Protein AF-A0A2M7PVU6-F1 (afdb_monomer_lite)

Radius of gyration: 18.37 Å; chains: 1; bounding box: 35×41×51 Å

Foldseek 3Di:
DQPLWDWDWAQQAIWIGNGNPPDIDGPPPPDGGGGWDDWDQPPVQLKIWTQTDPPGIDIDGHPQCSRPDDPVVLVVDQKDWTDKDDADDDDDDDDDPDPPPPDDDDDDPDHDIDIDMDGNDDDQDPVNVVVD

Sequence (132 aa):
VNENLLFAGTELGIYFTLDGGNHWMKLGSGLPDVAVRDITVQEREKDLVIATFGRGLYILDDYSALREIDQPKLDTHDALFFPVKDALMYVQEGSRYGTGAAYYKAENPEFGANFTYYIKELPESLKSKRLK

pLDDT: mean 87.12, std 7.44, range [62.53, 96.62]

Secondary structure (DSSP, 8-state):
--TT-EEEEETTEEEEESSTTSS-EE--SS--S--EEEEEEETTTTEEEEEETTTEEEEES-THHHHH--HHHHHH-SEEEPPPPPPP------PPTT-TT----PPPPPSS----EEESSPPPPHHHHHH-

Structure (mmCIF, N/CA/C/O backbone):
data_AF-A0A2M7PVU6-F1
#
_entry.id   AF-A0A2M7PVU6-F1
#
loop_
_atom_site.group_PDB
_atom_site.id
_atom_site.type_symbol
_atom_site.label_atom_id
_atom_site.label_alt_id
_atom_site.label_comp_id
_atom_site.label_asym_id
_atom_site.label_entity_id
_atom_site.label_seq_id
_atom_site.pdbx_PDB_ins_code
_atom_site.Cartn_x
_atom_site.Cartn_y
_atom_site.Cartn_z
_atom_site.occupancy
_atom_site.B_iso_or_equiv
_atom_site.auth_seq_id
_atom_site.auth_comp_id
_atom_site.auth_asym_id
_atom_site.auth_atom_id
_atom_site.pdbx_PDB_model_num
ATOM 1 N N . VAL A 1 1 ? -16.498 -0.458 0.300 1.00 64.50 1 VAL A N 1
ATOM 2 C CA . VAL A 1 1 ? -15.405 0.540 0.390 1.00 64.50 1 VAL A CA 1
ATOM 3 C C . VAL A 1 1 ? -15.324 0.956 1.849 1.00 64.50 1 VAL A C 1
ATOM 5 O O . VAL A 1 1 ? -16.358 1.345 2.367 1.00 64.50 1 VAL A O 1
ATOM 8 N N . ASN A 1 2 ? -14.183 0.775 2.527 1.00 82.25 2 ASN A N 1
ATOM 9 C CA . ASN A 1 2 ? -13.997 1.261 3.900 1.00 82.25 2 ASN A CA 1
ATOM 10 C C . ASN A 1 2 ? -13.643 2.754 3.837 1.00 82.25 2 ASN A C 1
ATOM 12 O O . ASN A 1 2 ? -12.573 3.095 3.339 1.00 82.25 2 ASN A O 1
ATOM 16 N N . GLU A 1 3 ? -14.555 3.617 4.277 1.00 88.25 3 GLU A N 1
ATOM 17 C CA . GLU A 1 3 ? -14.386 5.079 4.272 1.00 88.25 3 GLU A CA 1
ATOM 18 C C . GLU A 1 3 ? -13.434 5.587 5.363 1.00 88.25 3 GLU A C 1
ATOM 20 O O . GLU A 1 3 ? -12.914 6.695 5.262 1.00 88.25 3 GLU A O 1
ATOM 25 N N . ASN A 1 4 ? -13.155 4.757 6.371 1.00 92.00 4 ASN A N 1
ATOM 26 C CA . ASN A 1 4 ? -12.258 5.090 7.474 1.00 92.00 4 ASN A CA 1
ATOM 27 C C . ASN A 1 4 ? -10.787 4.795 7.157 1.00 92.00 4 ASN A C 1
ATOM 29 O O . ASN A 1 4 ? -9.909 5.234 7.903 1.00 92.00 4 ASN A O 1
ATOM 33 N N . LEU A 1 5 ? -10.512 4.065 6.066 1.00 92.94 5 LEU A N 1
ATOM 34 C CA . LEU A 1 5 ? -9.156 3.856 5.571 1.00 92.94 5 LEU A CA 1
ATOM 35 C C . LEU A 1 5 ? -8.687 5.111 4.833 1.00 92.94 5 LEU A C 1
ATOM 37 O O . LEU A 1 5 ? -9.101 5.355 3.698 1.00 92.94 5 LEU A O 1
ATOM 41 N N . LEU A 1 6 ? -7.788 5.871 5.455 1.00 94.75 6 LEU A N 1
ATOM 42 C CA . LEU A 1 6 ? -7.182 7.059 4.850 1.00 94.75 6 LEU A CA 1
ATOM 43 C C . LEU A 1 6 ? -5.665 6.905 4.777 1.00 94.75 6 LEU A C 1
ATOM 45 O O . LEU A 1 6 ? -5.050 6.258 5.625 1.00 94.75 6 LEU A O 1
ATOM 49 N N . PHE A 1 7 ? -5.064 7.553 3.783 1.00 95.00 7 PHE A N 1
ATOM 50 C CA . PHE A 1 7 ? -3.618 7.634 3.598 1.00 95.00 7 PHE A CA 1
ATOM 51 C C . PHE A 1 7 ? -3.171 9.092 3.677 1.00 95.00 7 PHE A C 1
ATOM 53 O O . PHE A 1 7 ? -3.838 9.977 3.141 1.00 95.00 7 PHE A O 1
ATOM 60 N N . ALA A 1 8 ? -2.032 9.341 4.316 1.00 96.12 8 ALA A N 1
ATOM 61 C CA . ALA A 1 8 ? -1.438 10.667 4.416 1.00 96.12 8 ALA A CA 1
ATOM 62 C C . ALA A 1 8 ? 0.053 10.619 4.094 1.00 96.12 8 ALA A C 1
ATOM 64 O O . ALA A 1 8 ? 0.825 9.874 4.701 1.00 96.12 8 ALA A O 1
ATOM 65 N N . GLY A 1 9 ? 0.453 11.452 3.139 1.00 95.31 9 GLY A N 1
ATOM 66 C CA . GLY A 1 9 ? 1.848 11.729 2.841 1.00 95.31 9 GLY A CA 1
ATOM 67 C C . GLY A 1 9 ? 2.347 12.873 3.713 1.00 95.31 9 GLY A C 1
ATOM 68 O O . GLY A 1 9 ? 1.672 13.891 3.848 1.00 95.31 9 GLY A O 1
ATOM 69 N N . THR A 1 10 ? 3.521 12.710 4.311 1.00 95.25 10 THR A N 1
ATOM 70 C CA . THR A 1 10 ? 4.155 13.727 5.161 1.00 95.25 10 THR A CA 1
ATOM 71 C C . THR A 1 10 ? 5.593 13.971 4.710 1.00 95.25 10 THR A C 1
ATOM 73 O O . THR A 1 10 ? 6.112 13.256 3.853 1.00 95.25 10 THR A O 1
ATOM 76 N N . GLU A 1 11 ? 6.279 14.937 5.326 1.00 94.81 11 GLU A N 1
ATOM 77 C CA . GLU A 1 11 ? 7.726 15.142 5.138 1.00 94.81 11 GLU A CA 1
ATOM 78 C C . GLU A 1 11 ? 8.578 13.969 5.687 1.00 94.81 11 GLU A C 1
ATOM 80 O O . GLU A 1 11 ? 9.761 13.872 5.370 1.00 94.81 11 GLU A O 1
ATOM 85 N N . LEU A 1 12 ? 7.984 13.059 6.476 1.00 92.12 12 LEU A N 1
ATOM 86 C CA . LEU A 1 12 ? 8.656 11.938 7.157 1.00 92.12 12 LEU A CA 1
ATOM 87 C C . LEU A 1 12 ? 8.206 10.549 6.660 1.00 92.12 12 LEU A C 1
ATOM 89 O O . LEU A 1 12 ? 8.466 9.534 7.314 1.00 92.12 12 LEU A O 1
ATOM 93 N N . GLY A 1 13 ? 7.523 10.496 5.516 1.00 92.94 13 GLY A N 1
ATOM 94 C CA . GLY A 1 13 ? 7.014 9.269 4.905 1.00 92.94 13 GLY A CA 1
ATOM 95 C C . GLY A 1 13 ? 5.489 9.212 4.838 1.00 92.94 13 GLY A C 1
ATOM 96 O O . GLY A 1 13 ? 4.797 10.218 5.021 1.00 92.94 13 GLY A O 1
ATOM 97 N N . ILE A 1 14 ? 4.969 8.019 4.548 1.00 94.75 14 ILE A N 1
ATOM 98 C CA . ILE A 1 14 ? 3.534 7.752 4.410 1.00 94.75 14 ILE A CA 1
ATOM 99 C C . ILE A 1 14 ? 2.955 7.086 5.660 1.00 94.75 14 ILE A C 1
ATOM 101 O O . ILE A 1 14 ? 3.565 6.211 6.280 1.00 94.75 14 ILE A O 1
ATOM 105 N N . TYR A 1 15 ? 1.744 7.503 5.999 1.00 95.00 15 TYR A N 1
ATOM 106 C CA . TYR A 1 15 ? 0.960 6.993 7.107 1.00 95.00 15 TYR A CA 1
ATOM 107 C C . TYR A 1 15 ? -0.414 6.562 6.609 1.00 95.00 15 TYR A C 1
ATOM 109 O O . TYR A 1 15 ? -0.916 7.075 5.606 1.00 95.00 15 TYR A O 1
ATOM 117 N N . PHE A 1 16 ? -1.032 5.635 7.326 1.00 94.38 16 PHE A N 1
ATOM 118 C CA . PHE A 1 16 ? -2.415 5.242 7.116 1.00 94.38 16 PHE A CA 1
ATOM 119 C C . PHE A 1 16 ? -3.160 5.184 8.447 1.00 94.38 16 PHE A C 1
ATOM 121 O O . PHE A 1 16 ? -2.563 5.031 9.513 1.00 94.38 16 PHE A O 1
ATOM 128 N N . THR A 1 17 ? -4.473 5.307 8.372 1.00 94.12 17 THR A N 1
ATOM 129 C CA . THR A 1 17 ? -5.402 5.159 9.494 1.00 94.12 17 THR A CA 1
ATOM 130 C C . THR A 1 17 ? -6.507 4.206 9.067 1.00 94.12 17 THR A C 1
ATOM 132 O O . THR A 1 17 ? -6.834 4.144 7.886 1.00 94.12 17 THR A O 1
ATOM 135 N N . LEU A 1 18 ? -7.047 3.444 10.016 1.00 92.31 18 LEU A N 1
ATOM 136 C CA . LEU A 1 18 ? -8.185 2.539 9.810 1.00 92.31 18 LEU A CA 1
ATOM 137 C C . LEU A 1 18 ? -9.462 3.052 10.486 1.00 92.31 18 LEU A C 1
ATOM 139 O O . LEU A 1 18 ? -10.521 2.445 10.350 1.00 92.31 18 LEU A O 1
ATOM 143 N N . ASP A 1 19 ? -9.354 4.147 11.237 1.00 92.56 19 ASP A N 1
ATOM 144 C CA . ASP A 1 19 ? -10.377 4.660 12.142 1.00 92.56 19 ASP A CA 1
ATOM 145 C C . ASP A 1 19 ? -10.705 6.133 11.865 1.00 92.56 19 ASP A C 1
ATOM 147 O O . ASP A 1 19 ? -11.067 6.879 12.775 1.00 92.56 19 ASP A O 1
ATOM 151 N N . GLY A 1 20 ? -10.570 6.559 10.604 1.00 93.75 20 GLY A N 1
ATOM 152 C CA . GLY A 1 20 ? -10.972 7.894 10.157 1.00 93.75 20 GLY A CA 1
ATOM 153 C C . GLY A 1 20 ? -10.052 9.018 10.638 1.00 93.75 20 GLY A C 1
ATOM 154 O O . GLY A 1 20 ? -10.459 10.177 10.650 1.00 93.75 20 GLY A O 1
ATOM 155 N N . GLY A 1 21 ? -8.815 8.695 11.027 1.00 95.25 21 GLY A N 1
ATOM 156 C CA . GLY A 1 21 ? -7.795 9.670 11.421 1.00 95.25 21 GLY A CA 1
ATOM 157 C C . GLY A 1 21 ? -7.579 9.818 12.924 1.00 95.25 21 GLY A C 1
ATOM 158 O O . GLY A 1 21 ? -6.824 10.709 13.317 1.00 95.25 21 GLY A O 1
ATOM 159 N N . ASN A 1 22 ? -8.184 8.959 13.753 1.00 95.19 22 ASN A N 1
ATOM 160 C CA . ASN A 1 22 ? -7.957 8.972 15.202 1.00 95.19 22 ASN A CA 1
ATOM 161 C C . ASN A 1 22 ? -6.574 8.406 15.557 1.00 95.19 22 ASN A C 1
ATOM 163 O O . ASN A 1 22 ? -5.871 8.977 16.392 1.00 95.19 22 ASN A O 1
ATOM 167 N N . HIS A 1 23 ? -6.150 7.336 14.879 1.00 93.94 23 HIS A N 1
ATOM 168 C CA . HIS A 1 23 ? -4.819 6.751 15.025 1.00 93.94 23 HIS A CA 1
ATOM 169 C C . HIS A 1 23 ? -4.135 6.586 13.668 1.00 93.94 23 HIS A C 1
ATOM 171 O O . HIS A 1 23 ? -4.702 6.045 12.718 1.00 93.94 23 HIS A O 1
ATOM 177 N N . TRP A 1 24 ? -2.876 7.025 13.600 1.00 94.81 24 TRP A N 1
ATOM 178 C CA . TRP A 1 24 ? -2.045 6.958 12.400 1.00 94.81 24 TRP A CA 1
ATOM 179 C C . TRP A 1 24 ? -0.884 5.993 12.601 1.00 94.81 24 TRP A C 1
ATOM 181 O O . TRP A 1 24 ? -0.119 6.100 13.559 1.00 94.81 24 TRP A O 1
ATOM 191 N N . MET A 1 25 ? -0.727 5.073 11.657 1.00 92.94 25 MET A N 1
ATOM 192 C CA . MET A 1 25 ? 0.359 4.102 11.607 1.00 92.94 25 MET A CA 1
ATOM 193 C C . MET A 1 25 ? 1.241 4.393 10.401 1.00 92.94 25 MET A C 1
ATOM 195 O O . MET A 1 25 ? 0.752 4.659 9.305 1.00 92.94 25 MET A O 1
ATOM 199 N N . LYS A 1 26 ? 2.560 4.348 10.593 1.00 92.88 26 LYS A N 1
ATOM 200 C CA . LYS A 1 26 ? 3.515 4.529 9.497 1.00 92.88 26 LYS A CA 1
ATOM 201 C C . LYS A 1 26 ? 3.521 3.287 8.606 1.00 92.88 26 LYS A C 1
ATOM 203 O O . LYS A 1 26 ? 3.637 2.169 9.108 1.00 92.88 26 LYS A O 1
ATOM 208 N N . LEU A 1 27 ? 3.452 3.473 7.290 1.00 90.31 27 LEU A N 1
ATOM 209 C CA . LEU A 1 27 ? 3.598 2.384 6.324 1.00 90.31 27 LEU A CA 1
ATOM 210 C C . LEU A 1 27 ? 5.103 2.093 6.148 1.00 90.31 27 LEU A C 1
ATOM 212 O O . LEU A 1 27 ? 5.787 2.728 5.352 1.00 90.31 27 LEU A O 1
ATOM 216 N N . GLY A 1 28 ? 5.641 1.208 6.991 1.00 71.50 28 GLY A N 1
ATOM 217 C CA . GLY A 1 28 ? 7.084 1.107 7.264 1.00 71.50 28 GLY A CA 1
ATOM 218 C C . GLY A 1 28 ? 7.899 0.105 6.439 1.00 71.50 28 GLY A C 1
ATOM 219 O O . GLY A 1 28 ? 9.048 -0.147 6.791 1.00 71.50 28 GLY A O 1
ATOM 220 N N . SER A 1 29 ? 7.350 -0.497 5.380 1.00 73.31 29 SER A N 1
ATOM 221 C CA . SER A 1 29 ? 8.079 -1.501 4.590 1.00 73.31 29 SER A CA 1
ATOM 222 C C . SER A 1 29 ? 8.633 -0.899 3.298 1.00 73.31 29 SER A C 1
ATOM 224 O O . SER A 1 29 ? 7.875 -0.531 2.407 1.00 73.31 29 SER A O 1
ATOM 226 N N . GLY A 1 30 ? 9.959 -0.779 3.201 1.00 78.50 30 GLY A N 1
ATOM 227 C CA . GLY A 1 30 ? 10.663 -0.419 1.962 1.00 78.50 30 GLY A CA 1
ATOM 228 C C . GLY A 1 30 ? 10.691 1.069 1.587 1.00 78.50 30 GLY A C 1
ATOM 229 O O . GLY A 1 30 ? 11.472 1.440 0.714 1.00 78.50 30 GLY A O 1
ATOM 230 N N . LEU A 1 31 ? 9.911 1.932 2.249 1.00 86.56 31 LEU A N 1
ATOM 231 C CA . LEU A 1 31 ? 9.868 3.371 1.968 1.00 86.56 31 LEU A CA 1
ATOM 232 C C . LEU A 1 31 ? 10.735 4.164 2.971 1.00 86.56 31 LEU A C 1
ATOM 234 O O . LEU A 1 31 ? 10.523 4.031 4.178 1.00 86.56 31 LEU A O 1
ATOM 238 N N . PRO A 1 32 ? 11.713 4.974 2.518 1.00 86.69 32 PRO A N 1
ATOM 239 C CA . PRO A 1 32 ? 12.577 5.745 3.412 1.00 86.69 32 PRO A CA 1
ATOM 240 C C . PRO A 1 32 ? 11.848 6.936 4.052 1.00 86.69 32 PRO A C 1
ATOM 242 O O . PRO A 1 32 ? 10.809 7.380 3.571 1.00 86.69 32 PRO A O 1
ATOM 245 N N . ASP A 1 33 ? 12.449 7.520 5.088 1.00 90.75 33 ASP A N 1
ATOM 246 C CA . ASP A 1 33 ? 11.960 8.743 5.739 1.00 90.75 33 ASP A CA 1
ATOM 247 C C . ASP A 1 33 ? 12.187 9.952 4.822 1.00 90.75 33 ASP A C 1
ATOM 249 O O . ASP A 1 33 ? 13.192 10.659 4.912 1.00 90.75 33 ASP A O 1
ATOM 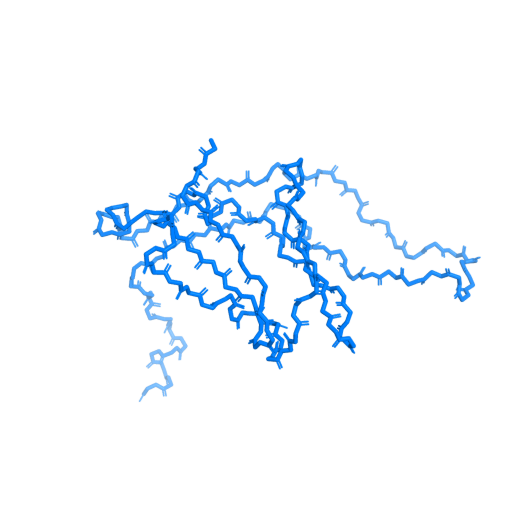253 N N . VAL A 1 34 ? 11.272 10.138 3.873 1.00 93.38 34 VAL A N 1
ATOM 254 C CA . VAL A 1 34 ? 11.331 11.177 2.846 1.00 93.38 34 VAL A CA 1
ATOM 255 C C . VAL A 1 34 ? 9.958 11.794 2.628 1.00 93.38 34 VAL A C 1
ATOM 257 O O . VAL A 1 34 ? 8.926 11.150 2.825 1.00 93.38 34 VAL A O 1
ATOM 260 N N . ALA A 1 35 ? 9.954 13.038 2.159 1.00 95.69 35 ALA A N 1
ATOM 261 C CA . ALA A 1 35 ? 8.736 13.741 1.821 1.00 95.69 35 ALA A CA 1
ATOM 262 C C . ALA A 1 35 ? 7.935 13.016 0.737 1.00 95.69 35 ALA A C 1
ATOM 264 O O . ALA A 1 35 ? 8.424 12.793 -0.375 1.00 95.69 35 ALA A O 1
ATOM 265 N N . VAL A 1 36 ? 6.686 12.695 1.057 1.00 96.62 36 VAL A N 1
ATOM 266 C CA . VAL A 1 36 ? 5.700 12.178 0.108 1.00 96.62 36 VAL A CA 1
ATOM 267 C C . VAL A 1 36 ? 4.978 13.368 -0.512 1.00 96.62 36 VAL A C 1
ATOM 269 O O . VAL A 1 36 ? 4.420 14.205 0.194 1.00 96.62 36 VAL A O 1
ATOM 272 N N . ARG A 1 37 ? 5.042 13.470 -1.840 1.00 96.19 37 ARG A N 1
ATOM 273 C CA . ARG A 1 37 ? 4.496 14.599 -2.606 1.00 96.19 37 ARG A CA 1
ATOM 274 C C . ARG A 1 37 ? 3.155 14.287 -3.247 1.00 96.19 37 ARG A C 1
ATOM 276 O O . ARG A 1 37 ? 2.383 15.215 -3.452 1.00 96.19 37 ARG A O 1
ATOM 283 N N . ASP A 1 38 ? 2.893 13.020 -3.546 1.00 96.44 38 ASP A N 1
ATOM 284 C CA . ASP A 1 38 ? 1.623 12.592 -4.120 1.00 96.44 38 ASP A CA 1
ATOM 285 C C . ASP A 1 38 ? 1.303 11.146 -3.730 1.00 96.44 38 ASP A C 1
ATOM 287 O O . ASP A 1 38 ? 2.208 10.332 -3.505 1.00 96.44 38 ASP A O 1
ATOM 291 N N . ILE A 1 39 ? 0.010 10.846 -3.641 1.00 95.75 39 ILE A N 1
ATOM 292 C CA . ILE A 1 39 ? -0.530 9.518 -3.361 1.00 95.75 39 ILE A CA 1
ATOM 293 C C . ILE A 1 39 ? -1.722 9.304 -4.284 1.00 95.75 39 ILE A C 1
ATOM 295 O O . ILE A 1 39 ? -2.669 10.087 -4.286 1.00 95.75 39 ILE A O 1
ATOM 299 N N . THR A 1 40 ? -1.709 8.205 -5.031 1.00 96.00 40 THR A N 1
ATOM 300 C CA . THR A 1 40 ? -2.833 7.802 -5.878 1.00 96.00 40 THR A CA 1
ATOM 301 C C . THR A 1 40 ? -3.245 6.374 -5.556 1.00 96.00 40 THR A C 1
ATOM 303 O O . THR A 1 40 ? -2.426 5.456 -5.570 1.00 96.00 40 THR A O 1
ATOM 306 N N . VAL A 1 41 ? -4.540 6.185 -5.308 1.00 93.25 41 VAL A N 1
ATOM 307 C CA . VAL A 1 41 ? -5.154 4.863 -5.164 1.00 93.25 41 VAL A CA 1
ATOM 308 C C . VAL A 1 41 ? -5.584 4.369 -6.543 1.00 93.25 41 VAL A C 1
ATOM 310 O O . VAL A 1 41 ? -6.426 4.982 -7.197 1.00 93.25 41 VAL A O 1
ATOM 313 N N . GLN A 1 42 ? -5.019 3.250 -6.988 1.00 92.75 42 GLN A N 1
ATOM 314 C CA . GLN A 1 42 ? -5.396 2.578 -8.230 1.00 92.75 42 GLN A CA 1
ATOM 315 C C . GLN A 1 42 ? -6.436 1.499 -7.924 1.00 92.75 42 GLN A C 1
ATOM 317 O O . GLN A 1 42 ? -6.105 0.329 -7.753 1.00 92.75 42 GLN A O 1
ATOM 322 N N . GLU A 1 43 ? -7.712 1.881 -7.847 1.00 88.31 43 GLU A N 1
ATOM 323 C CA . GLU A 1 43 ? -8.786 0.989 -7.379 1.00 88.31 43 GLU A CA 1
ATOM 324 C C . GLU A 1 43 ? -8.931 -0.300 -8.200 1.00 88.31 43 GLU A C 1
ATOM 326 O O . GLU A 1 43 ? -9.203 -1.357 -7.631 1.00 88.31 43 GLU A O 1
ATOM 331 N N . ARG A 1 44 ? -8.728 -0.224 -9.525 1.00 88.31 44 ARG A N 1
ATOM 332 C CA . ARG A 1 44 ? -8.819 -1.387 -10.423 1.00 88.31 44 ARG A CA 1
ATOM 333 C C . ARG A 1 44 ? -7.752 -2.427 -10.103 1.00 88.31 44 ARG A C 1
ATOM 335 O O . ARG A 1 44 ? -8.045 -3.617 -10.076 1.00 88.31 44 ARG A O 1
ATOM 342 N N . GLU A 1 45 ? -6.526 -1.966 -9.878 1.00 87.69 45 GLU A N 1
ATOM 343 C CA . GLU A 1 45 ? -5.396 -2.843 -9.579 1.00 87.69 45 GLU A CA 1
ATOM 344 C C . GLU A 1 45 ? -5.289 -3.177 -8.095 1.00 87.69 45 GLU A C 1
ATOM 346 O O . GLU A 1 45 ? -4.635 -4.155 -7.750 1.00 87.69 45 GLU A O 1
ATOM 351 N N . LYS A 1 46 ? -6.000 -2.428 -7.246 1.00 90.06 46 LYS A N 1
ATOM 352 C CA . LYS A 1 46 ? -5.879 -2.458 -5.789 1.00 90.06 46 LYS A CA 1
ATOM 353 C C . LYS A 1 46 ? -4.480 -2.051 -5.330 1.00 90.06 46 LYS A C 1
ATOM 355 O O . LYS A 1 46 ? -4.034 -2.516 -4.293 1.00 90.06 46 LYS A O 1
ATOM 360 N N . ASP A 1 47 ? -3.830 -1.139 -6.044 1.00 91.75 47 ASP A N 1
ATOM 361 C CA . ASP A 1 47 ? -2.474 -0.696 -5.712 1.00 91.75 47 ASP A CA 1
ATOM 362 C C . ASP A 1 47 ? -2.482 0.723 -5.143 1.00 91.75 47 ASP A C 1
ATOM 364 O O . ASP A 1 47 ? -3.347 1.547 -5.466 1.00 91.75 47 ASP A O 1
ATOM 368 N N . LEU A 1 48 ? -1.496 1.022 -4.301 1.00 93.38 48 LEU A N 1
ATOM 369 C CA . LEU A 1 48 ? -1.249 2.370 -3.794 1.00 93.38 48 LEU A CA 1
ATOM 370 C C . LEU A 1 48 ? 0.069 2.886 -4.369 1.00 93.38 48 LEU A C 1
ATOM 372 O O . LEU A 1 48 ? 1.140 2.364 -4.062 1.00 93.38 48 LEU A O 1
ATOM 376 N N . VAL A 1 49 ? -0.018 3.931 -5.188 1.00 94.44 49 VAL A N 1
ATOM 377 C CA . VAL A 1 49 ? 1.139 4.568 -5.821 1.00 94.44 49 VAL A CA 1
ATOM 378 C C . VAL A 1 49 ? 1.548 5.786 -5.004 1.00 94.44 49 VAL A C 1
ATOM 380 O O . VAL A 1 49 ? 0.728 6.662 -4.728 1.00 94.44 49 VAL A O 1
ATOM 383 N N . ILE A 1 50 ? 2.823 5.845 -4.630 1.00 95.25 50 ILE A N 1
ATOM 384 C CA . ILE A 1 50 ? 3.387 6.862 -3.744 1.00 95.25 50 ILE A CA 1
ATOM 385 C C . ILE A 1 50 ? 4.531 7.561 -4.474 1.00 95.25 50 ILE A C 1
ATOM 387 O O . ILE A 1 50 ? 5.531 6.932 -4.829 1.00 95.25 50 ILE A O 1
ATOM 391 N N . ALA A 1 51 ? 4.410 8.873 -4.671 1.00 95.25 51 ALA A N 1
ATOM 392 C CA . ALA A 1 51 ? 5.477 9.689 -5.233 1.00 95.25 51 ALA A CA 1
ATOM 393 C C . ALA A 1 51 ? 6.248 10.403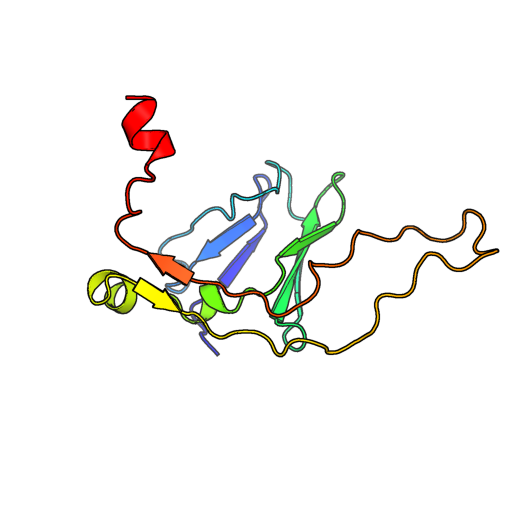 -4.125 1.00 95.25 51 ALA A C 1
ATOM 395 O O . ALA A 1 51 ? 5.684 11.149 -3.320 1.00 95.25 51 ALA A O 1
ATOM 396 N N . THR A 1 52 ? 7.563 10.198 -4.099 1.00 95.06 52 THR A N 1
ATOM 397 C CA . THR A 1 52 ? 8.448 10.783 -3.087 1.00 95.06 52 THR A CA 1
ATOM 398 C C . THR A 1 52 ? 9.342 11.871 -3.668 1.00 95.06 52 THR A C 1
ATOM 400 O O . THR A 1 52 ? 9.639 11.908 -4.865 1.00 95.06 52 THR A O 1
ATOM 403 N N . PHE A 1 53 ? 9.827 12.760 -2.807 1.00 94.00 53 PHE A N 1
ATOM 404 C CA . PHE A 1 53 ? 10.801 13.772 -3.184 1.00 94.00 53 PHE A CA 1
ATOM 405 C C . PHE A 1 53 ? 12.202 13.159 -3.340 1.00 94.00 53 PHE A C 1
ATOM 407 O O . PHE A 1 53 ? 12.870 12.825 -2.365 1.00 94.00 53 PHE A O 1
ATOM 414 N N . GLY A 1 54 ? 12.664 13.009 -4.584 1.00 91.62 54 GLY A N 1
ATOM 415 C CA . GLY A 1 54 ? 14.045 12.613 -4.895 1.00 91.62 54 GLY A CA 1
ATOM 416 C C . GLY A 1 54 ? 14.374 11.125 -4.719 1.00 91.62 54 GLY A C 1
ATOM 417 O O . GLY A 1 54 ? 15.524 10.741 -4.922 1.00 91.62 54 GLY A O 1
ATOM 418 N N . ARG A 1 55 ? 13.395 10.277 -4.366 1.00 90.38 55 ARG A N 1
ATOM 419 C CA . ARG A 1 55 ? 13.575 8.817 -4.212 1.00 90.38 55 ARG A CA 1
ATOM 420 C C . ARG A 1 55 ? 12.699 7.973 -5.142 1.00 90.38 55 ARG A C 1
ATOM 422 O O . ARG A 1 55 ? 12.739 6.753 -5.044 1.00 90.38 55 ARG A O 1
ATOM 429 N N . GLY A 1 56 ? 11.980 8.609 -6.068 1.00 90.50 56 GLY A N 1
ATOM 430 C CA . GLY A 1 56 ? 11.196 7.937 -7.104 1.00 90.50 56 GLY A CA 1
ATOM 431 C C . GLY A 1 56 ? 9.775 7.574 -6.671 1.00 90.50 56 GLY A C 1
ATOM 432 O O . GLY A 1 56 ? 9.208 8.184 -5.758 1.00 90.50 56 GLY A O 1
ATOM 433 N N . LEU A 1 57 ? 9.207 6.597 -7.379 1.00 91.19 57 LEU A N 1
ATOM 434 C CA . LEU A 1 57 ? 7.876 6.051 -7.134 1.00 91.19 57 LEU A CA 1
ATOM 435 C C . LEU A 1 57 ? 7.982 4.739 -6.358 1.00 91.19 57 LEU A C 1
ATOM 437 O O . LEU A 1 57 ? 8.850 3.918 -6.646 1.00 91.19 57 LEU A O 1
ATOM 441 N N . TYR A 1 58 ? 7.061 4.547 -5.424 1.00 91.00 58 TYR A N 1
ATOM 442 C CA . TYR A 1 58 ? 6.874 3.304 -4.686 1.00 91.00 58 TYR A CA 1
ATOM 443 C C . TYR A 1 58 ? 5.453 2.818 -4.934 1.00 91.00 58 TYR A C 1
ATOM 445 O O . TYR A 1 58 ? 4.523 3.625 -4.988 1.00 91.00 58 TYR A O 1
ATOM 453 N N . ILE A 1 59 ? 5.292 1.511 -5.095 1.00 90.75 59 ILE A N 1
ATOM 454 C CA . ILE A 1 59 ? 3.993 0.877 -5.297 1.00 90.75 59 ILE A CA 1
ATOM 455 C C . ILE A 1 59 ? 3.828 -0.145 -4.180 1.00 90.75 59 ILE A C 1
ATOM 457 O O . ILE A 1 59 ? 4.677 -1.017 -4.006 1.00 90.75 59 ILE A O 1
ATOM 461 N N . LEU A 1 60 ? 2.769 0.010 -3.388 1.00 90.12 60 LEU A N 1
ATOM 462 C CA . LEU A 1 60 ? 2.276 -1.069 -2.544 1.00 90.12 60 LEU A CA 1
ATOM 463 C C . LEU A 1 60 ? 1.284 -1.863 -3.386 1.00 90.12 60 LEU A C 1
ATOM 465 O O . LEU A 1 60 ? 0.166 -1.395 -3.624 1.00 90.12 60 LEU A O 1
ATOM 469 N N . ASP A 1 61 ? 1.729 -3.034 -3.829 1.00 88.06 61 ASP A N 1
ATOM 470 C CA . ASP A 1 61 ? 0.887 -3.985 -4.542 1.00 88.06 61 ASP A CA 1
ATOM 471 C C . ASP A 1 61 ? -0.177 -4.541 -3.589 1.00 88.06 61 ASP A C 1
ATOM 473 O O . ASP A 1 61 ? 0.136 -4.986 -2.483 1.00 88.06 61 ASP A O 1
ATOM 477 N N . ASP A 1 62 ? -1.432 -4.515 -4.026 1.00 89.75 62 ASP A N 1
ATOM 478 C CA . ASP A 1 62 ? -2.592 -5.038 -3.295 1.00 89.75 62 ASP A CA 1
ATOM 479 C C . ASP A 1 62 ? -2.770 -4.524 -1.845 1.00 89.75 62 ASP A C 1
ATOM 481 O O . ASP A 1 62 ? -2.525 -5.214 -0.850 1.00 89.75 62 ASP A O 1
ATOM 485 N N . TYR A 1 63 ? -3.340 -3.324 -1.695 1.00 90.44 63 TYR A N 1
ATOM 486 C CA . TYR A 1 63 ? -3.726 -2.775 -0.388 1.00 90.44 63 TYR A CA 1
ATOM 487 C C . TYR A 1 63 ? -5.011 -3.403 0.198 1.00 90.44 63 TYR A C 1
ATOM 489 O O . TYR A 1 63 ? -5.510 -2.924 1.221 1.00 90.44 63 TYR A O 1
ATOM 497 N N . SER A 1 64 ? -5.574 -4.467 -0.400 1.00 90.31 64 SER A N 1
ATOM 498 C CA . SER A 1 64 ? -6.852 -5.063 0.044 1.00 90.31 64 SER A CA 1
ATOM 499 C C . SER A 1 64 ? -6.839 -5.505 1.503 1.00 90.31 64 SER A C 1
ATOM 501 O O . SER A 1 64 ? -7.849 -5.347 2.188 1.00 90.31 64 SER A O 1
ATOM 503 N N . ALA A 1 65 ? -5.703 -5.994 2.005 1.00 89.56 65 ALA A N 1
ATOM 504 C CA . ALA A 1 65 ? -5.575 -6.374 3.409 1.00 89.56 65 ALA A CA 1
ATOM 505 C C . ALA A 1 65 ? -5.852 -5.189 4.350 1.00 89.56 65 ALA A C 1
ATOM 507 O O . ALA A 1 65 ? -6.586 -5.340 5.322 1.00 89.56 65 ALA A O 1
ATOM 508 N N . LEU A 1 66 ? -5.371 -3.986 4.010 1.00 89.81 66 LEU A N 1
ATOM 509 C CA . LEU A 1 66 ? -5.631 -2.769 4.788 1.00 89.81 66 LEU A CA 1
ATOM 510 C C . LEU A 1 66 ? -7.101 -2.331 4.737 1.00 89.81 66 LEU A C 1
ATOM 512 O O . LEU A 1 66 ? -7.553 -1.606 5.615 1.00 89.81 66 LEU A O 1
ATOM 516 N N . ARG A 1 67 ? -7.866 -2.757 3.726 1.00 88.44 67 ARG A N 1
ATOM 517 C CA . ARG A 1 67 ? -9.302 -2.443 3.637 1.00 88.44 67 ARG A CA 1
ATOM 518 C C . ARG A 1 67 ? -10.148 -3.313 4.556 1.00 88.44 67 ARG A C 1
ATOM 520 O O . ARG A 1 67 ? -11.187 -2.852 5.020 1.00 88.44 67 ARG A O 1
ATOM 527 N N . GLU A 1 68 ? -9.724 -4.558 4.752 1.00 86.44 68 GLU A N 1
ATOM 528 C CA . GLU A 1 68 ? -10.491 -5.603 5.440 1.00 86.44 68 GLU A CA 1
ATOM 529 C C . GLU A 1 68 ? -10.056 -5.844 6.884 1.00 86.44 68 GLU A C 1
ATOM 531 O O . GLU A 1 68 ? -10.793 -6.487 7.643 1.00 86.44 68 GLU A O 1
ATOM 536 N N . ILE A 1 69 ? -8.862 -5.371 7.244 1.00 86.81 69 ILE A N 1
ATOM 537 C CA . ILE A 1 69 ? -8.322 -5.498 8.590 1.00 86.81 69 ILE A CA 1
ATOM 538 C C . ILE A 1 69 ? -9.177 -4.707 9.582 1.00 86.81 69 ILE A C 1
ATOM 540 O O . ILE A 1 69 ? -9.534 -3.553 9.355 1.00 86.81 69 ILE A O 1
ATOM 544 N N . ASP A 1 70 ? -9.512 -5.364 10.686 1.00 84.38 70 ASP A N 1
ATOM 545 C CA . ASP A 1 70 ? -10.319 -4.805 11.761 1.00 84.38 70 ASP A CA 1
ATOM 546 C C . ASP A 1 70 ? -9.914 -5.477 13.079 1.00 84.38 70 ASP A C 1
ATOM 548 O O . ASP A 1 70 ? -9.673 -6.688 13.103 1.00 84.38 70 ASP A O 1
ATOM 552 N N . GLN A 1 71 ? -9.823 -4.709 14.167 1.00 81.81 71 GLN A N 1
ATOM 553 C CA . GLN A 1 71 ? -9.304 -5.202 15.453 1.00 81.81 71 GLN A CA 1
ATOM 554 C C . GLN A 1 71 ? -10.104 -6.399 15.998 1.00 81.81 71 GLN A C 1
ATOM 556 O O . GLN A 1 71 ? -9.496 -7.431 16.288 1.00 81.81 71 GLN A O 1
ATOM 561 N N . PRO A 1 72 ? -11.453 -6.375 16.020 1.00 84.88 72 PRO A N 1
ATOM 562 C CA . PRO A 1 72 ? -12.244 -7.531 16.428 1.00 84.88 72 PRO A CA 1
ATOM 563 C C . PRO A 1 72 ? -11.968 -8.793 15.601 1.00 84.88 72 PRO A C 1
ATOM 565 O O . PRO A 1 72 ? -12.012 -9.898 16.143 1.00 84.88 72 PRO A O 1
ATOM 568 N N . LYS A 1 73 ? -11.664 -8.671 14.297 1.00 84.31 73 LYS A N 1
ATOM 569 C CA . LYS A 1 73 ? -11.318 -9.834 13.459 1.00 84.31 73 LYS A CA 1
ATOM 570 C C . LYS A 1 73 ? -9.979 -10.435 13.892 1.00 84.31 73 LYS A C 1
ATOM 572 O O . LYS A 1 73 ? -9.892 -11.654 14.027 1.00 84.31 73 LYS A O 1
ATOM 577 N N . LEU A 1 74 ? -8.974 -9.592 14.136 1.00 85.12 74 LEU A N 1
ATOM 578 C CA . LEU A 1 74 ? -7.639 -10.015 14.581 1.00 85.12 74 LEU A CA 1
ATOM 579 C C . LEU A 1 74 ? -7.666 -10.661 15.973 1.00 85.12 74 LEU A C 1
ATOM 581 O O . LEU A 1 74 ? -6.929 -11.609 16.232 1.00 85.12 74 LEU A O 1
ATOM 585 N N . ASP A 1 75 ? -8.533 -10.175 16.862 1.00 86.44 75 ASP A N 1
ATOM 586 C CA . ASP A 1 75 ? -8.640 -10.708 18.220 1.00 86.44 75 ASP A CA 1
ATOM 587 C C . ASP A 1 75 ? -9.339 -12.069 18.271 1.00 86.44 75 ASP A C 1
ATOM 589 O O . ASP A 1 75 ? -8.961 -12.920 19.082 1.00 86.44 75 ASP A O 1
ATOM 593 N N . THR A 1 76 ? -10.342 -12.269 17.410 1.00 88.69 76 THR A N 1
ATOM 594 C CA . THR A 1 76 ? -11.195 -13.469 17.391 1.00 88.69 76 THR A CA 1
ATOM 595 C C . THR A 1 76 ? -10.585 -14.658 16.660 1.00 88.69 76 THR A C 1
ATOM 597 O O . THR A 1 76 ? -10.943 -15.793 16.971 1.00 88.69 76 THR A O 1
ATOM 600 N N . HIS A 1 77 ? -9.693 -14.423 15.698 1.00 86.75 77 HIS A N 1
ATOM 601 C CA . HIS A 1 77 ? -9.132 -15.474 14.855 1.00 86.75 77 HIS A CA 1
ATOM 602 C C . HIS A 1 77 ? -7.620 -15.587 15.044 1.00 86.75 77 HIS A C 1
ATOM 604 O O . HIS A 1 77 ? -6.887 -14.615 14.879 1.00 86.75 77 HIS A O 1
ATOM 610 N N . ASP A 1 78 ? -7.139 -16.806 15.294 1.00 88.62 78 ASP A N 1
ATOM 611 C CA . ASP A 1 78 ? -5.699 -17.081 15.383 1.00 88.62 78 ASP A CA 1
ATOM 612 C C . ASP A 1 78 ? -4.993 -16.953 14.024 1.00 88.62 78 ASP A C 1
ATOM 614 O O . ASP A 1 78 ? -3.795 -16.668 13.962 1.00 88.62 78 ASP A O 1
ATOM 618 N N . ALA A 1 79 ? -5.739 -17.144 12.930 1.00 90.25 79 ALA A N 1
ATOM 619 C CA . ALA A 1 79 ? -5.273 -16.931 11.570 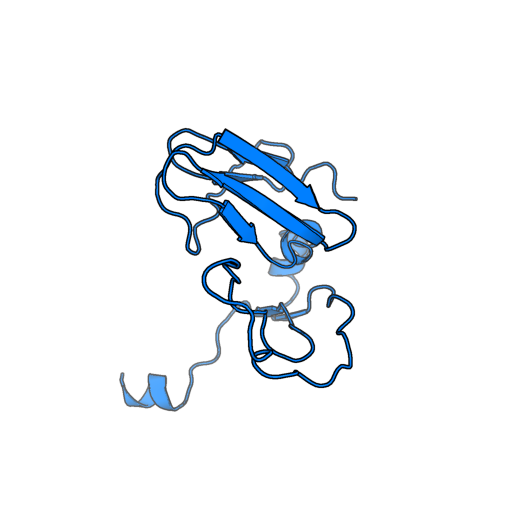1.00 90.25 79 ALA A CA 1
ATOM 620 C C . ALA A 1 79 ? -6.396 -16.417 10.658 1.00 90.25 79 ALA A C 1
ATOM 622 O O . ALA A 1 79 ? -7.545 -16.851 10.764 1.00 90.25 79 ALA A O 1
ATOM 623 N N . LEU A 1 80 ? -6.049 -15.524 9.730 1.00 90.62 80 LEU A N 1
ATOM 624 C CA . LEU A 1 80 ? -6.969 -14.940 8.754 1.00 90.62 80 LEU A CA 1
ATOM 625 C C . LEU A 1 80 ? -6.330 -14.891 7.373 1.00 90.62 80 LEU A C 1
ATOM 627 O O . LEU A 1 80 ? -5.189 -14.456 7.228 1.00 90.62 80 LEU A O 1
ATOM 631 N N . PHE A 1 81 ? -7.098 -15.266 6.355 1.00 90.56 81 PHE A N 1
ATOM 632 C CA . PHE A 1 81 ? -6.773 -14.951 4.969 1.00 90.56 81 PHE A CA 1
ATOM 633 C C . PHE A 1 81 ? -7.485 -13.671 4.555 1.00 90.56 81 PHE A C 1
ATOM 635 O O . PHE A 1 81 ? -8.682 -13.507 4.801 1.00 90.56 81 PHE A O 1
ATOM 642 N N . PHE A 1 82 ? -6.747 -12.779 3.907 1.00 90.88 82 PHE A N 1
ATOM 643 C CA . PHE A 1 82 ? -7.321 -11.603 3.268 1.00 90.88 82 PHE A CA 1
ATOM 644 C C . PHE A 1 82 ? -7.769 -11.942 1.839 1.00 90.88 82 PHE A C 1
ATOM 646 O O . PHE A 1 82 ? -7.347 -12.965 1.288 1.00 90.88 82 PHE A O 1
ATOM 653 N N . PRO A 1 83 ? -8.635 -11.115 1.223 1.00 88.44 83 PRO A N 1
ATOM 654 C CA . PRO A 1 83 ? -9.024 -11.309 -0.166 1.00 88.44 83 PRO A CA 1
ATOM 655 C C . PRO A 1 83 ? -7.801 -11.389 -1.076 1.00 88.44 83 PRO A C 1
ATOM 657 O O . PRO A 1 83 ? -6.906 -10.553 -0.994 1.00 88.44 83 PRO A O 1
ATOM 660 N N . VAL A 1 84 ? -7.799 -12.382 -1.958 1.00 87.62 84 VAL A N 1
ATOM 661 C CA . VAL A 1 84 ? -6.732 -12.608 -2.933 1.00 87.62 84 VAL A CA 1
ATOM 662 C C . VAL A 1 84 ? -7.104 -11.881 -4.224 1.00 87.62 84 VAL A C 1
ATOM 664 O O . VAL A 1 84 ? -8.234 -12.009 -4.702 1.00 87.62 84 VAL A O 1
ATOM 667 N N . LYS A 1 85 ? -6.190 -11.078 -4.781 1.00 85.94 85 LYS A N 1
ATOM 668 C CA . LYS A 1 85 ? -6.353 -10.492 -6.122 1.00 85.94 85 LYS A CA 1
ATOM 669 C C . LYS A 1 85 ? -6.385 -11.608 -7.175 1.00 85.94 85 LYS A C 1
ATOM 671 O O . LYS A 1 85 ? -5.637 -12.577 -7.071 1.00 85.94 85 LYS A O 1
ATOM 676 N N . ASP A 1 86 ? -7.231 -11.455 -8.194 1.00 88.12 86 ASP A N 1
ATOM 677 C CA . ASP A 1 86 ? -7.296 -12.406 -9.304 1.00 88.12 86 ASP A CA 1
ATOM 678 C C . ASP A 1 86 ? -5.916 -12.547 -9.956 1.00 88.12 86 ASP A C 1
ATOM 680 O O . ASP A 1 86 ? -5.320 -11.571 -10.421 1.00 88.12 86 ASP A O 1
ATOM 684 N N . ALA A 1 87 ? -5.402 -13.774 -9.968 1.00 88.44 87 ALA A N 1
ATOM 685 C CA . ALA A 1 87 ? -4.097 -14.072 -10.529 1.00 88.44 87 ALA A CA 1
ATOM 686 C C . ALA A 1 87 ? -4.192 -14.250 -12.044 1.00 88.44 87 ALA A C 1
ATOM 688 O O . ALA A 1 87 ? -5.064 -14.953 -12.561 1.00 88.44 87 ALA A O 1
ATOM 689 N N . LEU A 1 88 ? -3.250 -13.646 -12.764 1.00 86.81 88 LEU A N 1
ATOM 690 C CA . LEU A 1 88 ? -3.147 -13.828 -14.204 1.00 86.81 88 LEU A CA 1
ATOM 691 C C . LEU A 1 88 ? -2.469 -15.163 -14.512 1.00 86.81 88 LEU A C 1
ATOM 693 O O . LEU A 1 88 ? -1.356 -15.431 -14.063 1.00 86.81 88 LEU A O 1
ATOM 697 N N . MET A 1 89 ? -3.110 -15.973 -15.351 1.00 89.19 89 MET A N 1
ATOM 698 C CA . MET A 1 89 ? -2.474 -17.131 -15.968 1.00 89.19 89 MET A CA 1
ATOM 699 C C . MET A 1 89 ? -1.825 -16.691 -17.282 1.00 89.19 89 MET A C 1
ATOM 701 O O . MET A 1 89 ? -2.511 -16.434 -18.269 1.00 89.19 89 MET A O 1
ATOM 705 N N . TYR A 1 90 ? -0.499 -16.586 -17.297 1.00 87.12 90 TYR A N 1
ATOM 706 C CA . TYR A 1 90 ? 0.263 -16.208 -18.484 1.00 87.12 90 TYR A CA 1
ATOM 707 C C . TYR A 1 90 ? 1.608 -16.934 -18.525 1.00 87.12 90 TYR A C 1
ATOM 709 O O . TYR A 1 90 ? 2.081 -17.457 -17.521 1.00 87.12 90 TYR A O 1
ATOM 717 N N . VAL A 1 91 ? 2.229 -16.980 -19.702 1.00 85.44 91 VAL A N 1
ATOM 718 C CA . VAL A 1 91 ? 3.608 -17.454 -19.845 1.00 85.44 91 VAL A CA 1
ATOM 719 C C . VAL A 1 91 ? 4.518 -16.240 -19.733 1.00 85.44 91 VAL A C 1
ATOM 721 O O . VAL A 1 91 ? 4.373 -15.294 -20.509 1.00 85.44 91 VAL A O 1
ATOM 724 N N . GLN A 1 92 ? 5.436 -16.247 -18.765 1.00 82.56 92 GLN A N 1
ATOM 725 C CA . GLN A 1 92 ? 6.435 -15.190 -18.641 1.00 82.56 92 GLN A CA 1
ATOM 726 C C . GLN A 1 92 ? 7.357 -15.220 -19.864 1.00 82.56 92 GLN A C 1
ATOM 728 O O . GLN A 1 92 ? 8.123 -16.162 -20.065 1.00 82.56 92 GLN A O 1
ATOM 733 N N . GLU A 1 93 ? 7.256 -14.193 -20.706 1.00 77.88 93 GLU A N 1
ATOM 734 C CA . GLU A 1 93 ? 8.158 -14.003 -21.837 1.00 77.88 93 GLU A CA 1
ATOM 735 C C . GLU A 1 93 ? 9.441 -13.317 -21.346 1.00 77.88 93 GLU A C 1
ATOM 737 O O . GLU A 1 93 ? 9.399 -12.377 -20.549 1.00 77.88 93 GLU A O 1
ATOM 742 N N . GLY A 1 94 ? 10.592 -13.800 -21.816 1.00 73.56 94 GLY A N 1
ATOM 743 C CA . GLY A 1 94 ? 11.886 -13.191 -21.526 1.00 73.56 94 GLY A CA 1
ATOM 744 C C . GLY A 1 94 ? 12.066 -11.821 -22.190 1.00 73.56 94 GLY A C 1
ATOM 745 O O . GLY A 1 94 ? 11.162 -11.251 -22.802 1.00 73.56 94 GLY A O 1
ATOM 746 N N . SER A 1 95 ? 13.277 -11.273 -22.085 1.00 72.62 95 SER A N 1
ATOM 747 C CA . SER A 1 95 ? 13.593 -9.984 -22.703 1.00 72.62 95 SER A CA 1
ATOM 748 C C . SER A 1 95 ? 13.381 -10.018 -24.221 1.00 72.62 95 SER A C 1
ATOM 750 O O . SER A 1 95 ? 13.821 -10.943 -24.905 1.00 72.62 95 SER A O 1
ATOM 752 N N . ARG A 1 96 ? 12.737 -8.979 -24.760 1.00 72.88 96 ARG A N 1
ATOM 753 C CA . ARG A 1 96 ? 12.612 -8.787 -26.208 1.00 72.88 96 ARG A CA 1
ATOM 754 C C . ARG A 1 96 ? 13.922 -8.235 -26.757 1.00 72.88 96 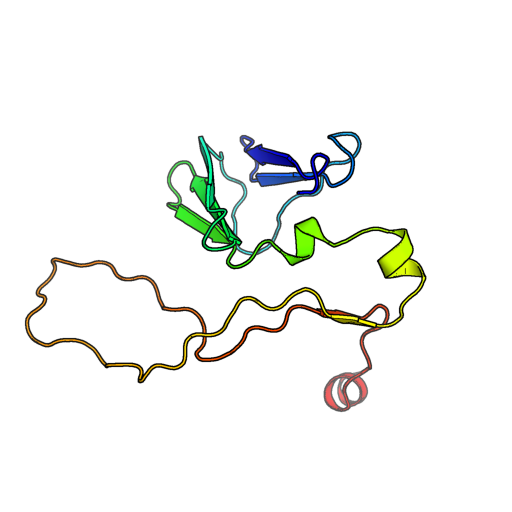ARG A C 1
ATOM 756 O O . ARG A 1 96 ? 14.451 -7.253 -26.241 1.00 72.88 96 ARG A O 1
ATOM 763 N N . TYR A 1 97 ? 14.436 -8.853 -27.817 1.00 77.06 97 TYR A N 1
ATOM 764 C CA . TYR A 1 97 ? 15.629 -8.365 -28.505 1.00 77.06 97 TYR A CA 1
ATOM 765 C C . TYR A 1 97 ? 15.380 -6.981 -29.130 1.00 77.06 97 TYR A C 1
ATOM 767 O O . TYR A 1 97 ? 14.289 -6.704 -29.624 1.00 77.06 97 TYR A O 1
ATOM 775 N N . GLY A 1 98 ? 16.405 -6.123 -29.139 1.00 77.12 98 GLY A N 1
ATOM 776 C CA . GLY A 1 98 ? 16.388 -4.864 -29.894 1.00 77.12 98 GLY A CA 1
ATOM 777 C C . GLY A 1 98 ? 15.708 -3.668 -29.217 1.00 77.12 98 GLY A C 1
ATOM 778 O O . GLY A 1 98 ? 15.411 -2.690 -29.894 1.00 77.12 98 GLY A O 1
ATOM 779 N N . THR A 1 99 ? 15.479 -3.688 -27.901 1.00 74.88 99 THR A N 1
ATOM 780 C CA . THR A 1 99 ? 14.825 -2.567 -27.187 1.00 74.88 99 THR A CA 1
ATOM 781 C C . THR A 1 99 ? 15.738 -1.365 -26.905 1.00 74.88 99 THR A C 1
ATOM 783 O O . THR A 1 99 ? 15.258 -0.331 -26.441 1.00 74.88 99 THR A O 1
ATOM 786 N N . GLY A 1 100 ? 17.044 -1.478 -27.177 1.00 75.31 100 GLY A N 1
ATOM 787 C CA . GLY A 1 100 ? 18.026 -0.415 -26.934 1.00 75.31 100 GLY A CA 1
ATOM 788 C C . GLY A 1 100 ? 18.032 0.090 -25.483 1.00 75.31 100 GLY A C 1
ATOM 789 O O . GLY A 1 100 ? 17.599 -0.606 -24.568 1.00 75.31 100 GLY A O 1
ATOM 790 N N . ALA A 1 101 ? 18.501 1.323 -25.274 1.00 70.50 101 ALA A N 1
ATOM 791 C CA . ALA A 1 101 ? 18.509 1.999 -23.969 1.00 70.50 101 ALA A CA 1
ATOM 792 C C . ALA A 1 101 ? 17.166 2.678 -23.611 1.00 70.50 101 ALA A C 1
ATOM 794 O O . ALA A 1 101 ? 17.115 3.512 -22.713 1.00 70.50 101 ALA A O 1
ATOM 795 N N . ALA A 1 102 ? 16.083 2.379 -24.336 1.00 65.81 102 ALA A N 1
ATOM 796 C CA . ALA A 1 102 ? 14.873 3.203 -24.324 1.00 65.81 102 ALA A CA 1
ATOM 797 C C . ALA A 1 102 ? 13.864 2.874 -23.206 1.00 65.81 102 ALA A C 1
ATOM 799 O O . ALA A 1 102 ? 12.880 3.596 -23.066 1.00 65.81 102 ALA A O 1
ATOM 800 N N . TYR A 1 103 ? 14.071 1.818 -22.410 1.00 70.94 103 TYR A N 1
ATOM 801 C CA . TYR A 1 103 ? 13.064 1.370 -21.441 1.00 70.94 103 TYR A CA 1
ATOM 802 C C . TYR A 1 103 ? 13.670 1.008 -20.090 1.00 70.94 103 TYR A C 1
ATOM 804 O O . TYR A 1 103 ? 14.441 0.057 -19.976 1.00 70.94 103 TYR A O 1
ATOM 812 N N . TYR A 1 104 ? 13.245 1.727 -19.054 1.00 72.56 104 TYR A N 1
ATOM 813 C CA . TYR A 1 104 ? 13.298 1.224 -17.689 1.00 72.56 104 TYR A CA 1
ATOM 814 C C . TYR A 1 104 ? 12.093 0.304 -17.461 1.00 72.56 104 TYR A C 1
ATOM 816 O O . TYR A 1 104 ? 10.965 0.656 -17.811 1.00 72.56 104 TYR A O 1
ATOM 824 N N . LYS A 1 105 ? 12.336 -0.875 -16.889 1.00 75.06 105 LYS A N 1
ATOM 825 C CA . LYS A 1 105 ? 11.299 -1.798 -16.424 1.00 75.06 105 LYS A CA 1
ATOM 826 C C . LYS A 1 105 ? 11.626 -2.156 -14.983 1.00 75.06 105 LYS A C 1
ATOM 828 O O . LYS A 1 105 ? 12.751 -2.571 -14.711 1.00 75.06 105 LYS A O 1
ATOM 833 N N . ALA A 1 106 ? 10.662 -1.975 -14.088 1.00 76.12 106 ALA A N 1
ATOM 834 C CA . ALA A 1 106 ? 10.739 -2.577 -12.768 1.00 76.12 106 ALA A CA 1
ATOM 835 C C . ALA A 1 106 ? 10.574 -4.099 -12.896 1.00 76.12 106 ALA A C 1
ATOM 837 O O . ALA A 1 106 ? 10.069 -4.594 -13.911 1.00 76.12 106 ALA A O 1
ATOM 838 N N . GLU A 1 107 ? 11.027 -4.835 -11.886 1.00 79.69 107 GLU A N 1
ATOM 839 C CA . GLU A 1 107 ? 10.728 -6.260 -11.794 1.00 79.69 107 GLU A CA 1
ATOM 840 C C . GLU A 1 107 ? 9.212 -6.458 -11.706 1.00 79.69 107 GLU A C 1
ATOM 842 O O . GLU A 1 107 ? 8.504 -5.680 -11.066 1.00 79.69 107 GLU A O 1
ATOM 847 N N . ASN A 1 108 ? 8.709 -7.482 -12.394 1.00 77.31 108 ASN A N 1
ATOM 848 C CA . ASN A 1 108 ? 7.316 -7.877 -12.246 1.00 77.31 108 ASN A CA 1
ATOM 849 C C . ASN A 1 108 ? 7.119 -8.539 -10.873 1.00 77.31 108 ASN A C 1
ATOM 851 O O . ASN A 1 108 ? 8.056 -9.171 -10.375 1.00 77.31 108 ASN A O 1
ATOM 855 N N . PRO A 1 109 ? 5.903 -8.480 -10.304 1.00 76.00 109 PRO A N 1
ATOM 856 C CA . PRO A 1 109 ? 5.565 -9.276 -9.132 1.00 76.00 109 PRO A CA 1
ATOM 857 C C . PRO A 1 109 ? 5.770 -10.773 -9.402 1.00 76.00 109 PRO A C 1
ATOM 859 O O . PRO A 1 109 ? 5.771 -11.227 -10.556 1.00 76.00 109 PRO A O 1
ATOM 862 N N . GLU A 1 110 ? 5.933 -11.541 -8.322 1.00 83.06 110 GLU A N 1
ATOM 863 C CA . GLU A 1 110 ? 6.106 -12.991 -8.400 1.00 83.06 110 GLU A CA 1
ATOM 864 C C . GLU A 1 110 ? 4.977 -13.645 -9.208 1.00 83.06 110 GLU A C 1
ATOM 866 O O . GLU A 1 110 ? 3.811 -13.244 -9.159 1.00 83.06 110 GLU A O 1
ATOM 871 N N . PHE A 1 111 ? 5.335 -14.659 -9.998 1.00 85.31 111 PHE A N 1
ATOM 872 C CA . PHE A 1 111 ? 4.360 -15.377 -10.803 1.00 85.31 111 PHE A CA 1
ATOM 873 C C . PHE A 1 111 ? 3.428 -16.205 -9.917 1.00 85.31 111 PHE A C 1
ATOM 875 O O . PHE A 1 111 ? 3.880 -17.095 -9.199 1.00 85.31 111 PHE A O 1
ATOM 882 N N . GLY A 1 112 ? 2.122 -15.975 -10.048 1.00 87.69 112 GLY A N 1
ATOM 883 C CA . GLY A 1 112 ? 1.091 -16.755 -9.375 1.00 87.69 112 GLY A CA 1
ATOM 884 C C . GLY A 1 112 ? 0.084 -15.882 -8.635 1.00 87.69 112 GLY A C 1
ATOM 885 O O . GLY A 1 112 ? -0.102 -14.709 -8.956 1.00 87.69 112 GLY A O 1
ATOM 886 N N . ALA A 1 113 ? -0.601 -16.494 -7.670 1.00 89.06 113 ALA A N 1
ATOM 887 C CA . ALA A 1 113 ? -1.511 -15.808 -6.765 1.00 89.06 113 ALA A CA 1
ATOM 888 C C . ALA A 1 113 ? -0.773 -15.442 -5.474 1.00 89.06 113 ALA A C 1
ATOM 890 O O . ALA A 1 113 ? -0.218 -16.319 -4.810 1.00 89.06 113 ALA A O 1
ATOM 891 N N . ASN A 1 114 ? -0.807 -14.162 -5.109 1.00 87.69 114 ASN A N 1
ATOM 892 C CA . ASN A 1 114 ? -0.237 -13.683 -3.856 1.00 87.69 114 ASN A CA 1
ATOM 893 C C . ASN A 1 114 ? -1.270 -13.811 -2.738 1.00 87.69 114 ASN A C 1
ATOM 895 O O . ASN A 1 114 ? -2.357 -13.238 -2.812 1.00 87.69 114 ASN A O 1
ATOM 899 N N . PHE A 1 115 ? -0.926 -14.567 -1.697 1.00 89.38 115 PHE A N 1
ATOM 900 C CA . PHE A 1 115 ? -1.781 -14.756 -0.530 1.00 89.38 115 PHE A CA 1
ATOM 901 C C . PHE A 1 115 ? -1.292 -13.885 0.618 1.00 89.38 115 PHE A C 1
ATOM 903 O O . PHE A 1 115 ? -0.224 -14.126 1.181 1.00 89.38 115 PHE A O 1
ATOM 910 N N . THR A 1 116 ? -2.116 -12.920 1.011 1.00 90.56 116 THR A N 1
ATOM 911 C CA . THR A 1 116 ? -1.883 -12.130 2.219 1.00 90.56 116 THR A CA 1
ATOM 912 C C . THR A 1 116 ? -2.646 -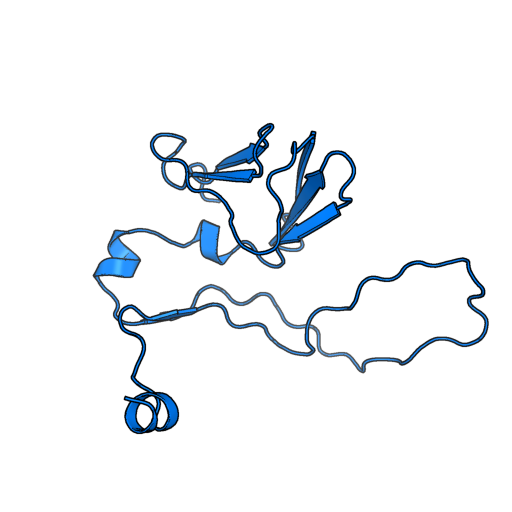12.758 3.374 1.00 90.56 116 THR A C 1
ATOM 914 O O . THR A 1 116 ? -3.842 -13.044 3.269 1.00 90.56 116 THR A O 1
ATOM 917 N N . TYR A 1 117 ? -1.959 -12.984 4.489 1.00 91.00 117 TYR A N 1
ATOM 918 C CA . TYR A 1 117 ? -2.535 -13.629 5.661 1.00 91.00 117 TYR A CA 1
ATOM 919 C C . TYR A 1 117 ? -2.012 -13.006 6.956 1.00 91.00 117 TYR A C 1
ATOM 921 O O . TYR A 1 117 ? -0.944 -12.397 6.994 1.00 91.00 117 TYR A O 1
ATOM 929 N N . TYR A 1 118 ? -2.781 -13.177 8.023 1.00 90.38 118 TYR A N 1
ATOM 930 C CA . TYR A 1 118 ? -2.411 -12.831 9.389 1.00 90.38 118 TYR A CA 1
ATOM 931 C C . TYR A 1 118 ? -2.349 -14.108 10.224 1.00 90.38 118 TYR A C 1
ATOM 933 O O . TYR A 1 118 ? -3.223 -14.963 10.101 1.00 90.38 118 TYR A O 1
ATOM 941 N N . ILE A 1 119 ? -1.321 -14.230 11.064 1.00 91.81 119 ILE A N 1
ATOM 942 C CA . ILE A 1 119 ? -1.210 -15.255 12.105 1.00 91.81 119 ILE A CA 1
ATOM 943 C C . ILE A 1 119 ? -0.866 -14.527 13.401 1.00 91.81 119 ILE A C 1
ATOM 945 O O . ILE A 1 119 ? 0.121 -13.791 13.445 1.00 91.81 119 ILE A O 1
ATOM 949 N N . LYS A 1 120 ? -1.668 -14.746 14.445 1.00 88.31 120 LYS A N 1
ATOM 950 C CA . LYS A 1 120 ? -1.516 -14.087 15.749 1.00 88.31 120 LYS A CA 1
ATOM 951 C C . LYS A 1 120 ? -0.233 -14.502 16.463 1.00 88.31 120 LYS A C 1
ATOM 953 O O . LYS A 1 120 ? 0.522 -13.655 16.933 1.00 88.31 120 LYS A O 1
ATOM 958 N N . GLU A 1 121 ? 0.040 -15.803 16.490 1.00 87.31 121 GLU A N 1
ATOM 959 C CA . GLU A 1 121 ? 1.257 -16.372 17.065 1.00 87.31 121 GLU A CA 1
ATOM 960 C C . GLU A 1 121 ? 2.025 -17.157 16.004 1.00 87.31 121 GLU A C 1
ATOM 962 O O . GLU A 1 121 ? 1.586 -18.206 15.532 1.00 87.31 121 GLU A O 1
ATOM 967 N N . LEU A 1 122 ? 3.191 -16.638 15.612 1.00 83.50 122 LEU A N 1
ATOM 968 C CA . LEU A 1 122 ? 4.062 -17.301 14.648 1.00 83.50 122 LEU A CA 1
ATOM 969 C C . LEU A 1 122 ? 4.540 -18.649 15.212 1.00 83.50 122 LEU A C 1
ATOM 971 O O . LEU A 1 122 ? 5.222 -18.670 16.242 1.00 83.50 122 LEU A O 1
ATOM 975 N N . PRO A 1 123 ? 4.250 -19.778 14.541 1.00 80.56 123 PRO A N 1
ATOM 976 C CA . PRO A 1 123 ? 4.736 -21.068 14.994 1.00 80.56 123 PRO A CA 1
ATOM 977 C C . PRO A 1 123 ? 6.267 -21.104 14.926 1.00 80.56 123 PRO A C 1
ATOM 979 O O . PRO A 1 123 ? 6.880 -20.746 13.917 1.00 80.56 123 PRO A O 1
ATOM 982 N N . GLU A 1 124 ? 6.909 -21.563 16.001 1.00 83.81 124 GLU A N 1
ATOM 983 C CA . GLU A 1 124 ? 8.364 -21.690 16.028 1.00 83.81 124 GLU A CA 1
ATOM 984 C C . GLU A 1 124 ? 8.836 -22.748 15.019 1.00 83.81 124 GLU A C 1
ATOM 986 O O . GLU A 1 124 ? 8.573 -23.947 15.164 1.00 83.81 124 GLU A O 1
ATOM 991 N N . SER A 1 125 ? 9.603 -22.314 14.017 1.00 84.69 125 SER A N 1
ATOM 992 C CA . SER A 1 125 ? 10.236 -23.221 13.061 1.00 84.69 125 SER A CA 1
ATOM 993 C C . SER A 1 125 ? 11.241 -24.160 13.748 1.00 84.69 125 SER A C 1
ATOM 995 O O . SER A 1 125 ? 11.915 -23.800 14.716 1.00 84.69 125 SER A O 1
ATOM 997 N N . LEU A 1 126 ? 11.443 -25.361 13.195 1.00 85.44 126 LEU A N 1
ATOM 998 C CA . LEU A 1 126 ? 12.493 -26.270 13.680 1.00 85.44 126 LEU A CA 1
ATOM 999 C C . LEU A 1 126 ? 13.892 -25.634 13.616 1.00 85.44 126 LEU A C 1
ATOM 1001 O O . LEU A 1 126 ? 14.757 -25.968 14.419 1.00 85.44 126 LEU A O 1
ATOM 1005 N N . LYS A 1 127 ? 14.127 -24.712 12.671 1.00 84.19 127 LYS A N 1
ATOM 1006 C CA . LYS A 1 127 ? 15.390 -23.972 12.549 1.00 84.19 127 LYS A CA 1
ATOM 1007 C C . LYS A 1 127 ? 15.566 -22.967 13.690 1.00 84.19 127 LYS A C 1
ATOM 1009 O O . LYS A 1 127 ? 16.636 -22.932 14.283 1.00 84.19 127 LYS A O 1
ATOM 1014 N N . SER A 1 128 ? 14.529 -22.200 14.030 1.00 81.81 128 SER A N 1
ATOM 1015 C CA . SER A 1 128 ? 14.575 -21.238 15.141 1.00 81.81 128 SER A CA 1
ATOM 1016 C C . SER A 1 128 ? 14.702 -21.932 16.496 1.00 81.81 128 SER A C 1
ATOM 1018 O O . SER A 1 128 ? 15.456 -21.457 17.336 1.00 81.81 128 SER A O 1
ATOM 1020 N N . LYS A 1 129 ? 14.061 -23.096 16.683 1.00 83.00 129 LYS A N 1
ATOM 1021 C CA . LYS A 1 129 ? 14.239 -23.919 17.895 1.00 83.00 129 LYS A CA 1
ATOM 1022 C C . LYS A 1 129 ? 15.662 -24.453 18.071 1.00 83.00 129 LYS A C 1
ATOM 1024 O O . LYS A 1 129 ? 16.089 -24.630 19.198 1.00 83.00 129 LYS A O 1
ATOM 1029 N N . ARG A 1 130 ? 16.377 -24.733 16.974 1.00 83.50 130 ARG A N 1
ATOM 1030 C CA . ARG A 1 130 ? 17.766 -25.239 16.997 1.00 83.50 130 ARG A CA 1
ATOM 1031 C C . ARG A 1 130 ? 18.822 -24.148 17.207 1.00 83.50 130 ARG A C 1
ATOM 1033 O O . ARG A 1 130 ? 19.964 -24.486 17.484 1.00 83.50 130 ARG A O 1
ATOM 1040 N N . LEU A 1 131 ? 18.470 -22.882 16.973 1.00 77.06 131 LEU A N 1
ATOM 1041 C CA . LEU A 1 131 ? 19.363 -21.723 17.112 1.00 77.06 131 LEU A CA 1
ATOM 1042 C C . LEU A 1 131 ? 19.219 -21.010 18.469 1.00 77.06 131 LEU A C 1
ATOM 1044 O O . LEU A 1 131 ? 20.021 -20.124 18.755 1.00 77.06 131 LEU A O 1
ATOM 1048 N N 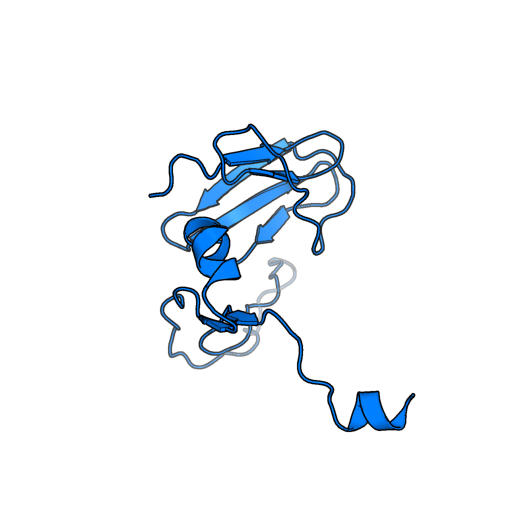. LYS A 1 132 ? 18.200 -21.365 19.263 1.00 62.53 132 LYS A N 1
ATOM 1049 C CA . LYS A 1 132 ? 18.095 -21.031 20.691 1.00 62.53 132 LYS A CA 1
ATOM 1050 C C . LYS A 1 132 ? 18.950 -21.996 21.506 1.00 62.53 132 LYS A C 1
ATOM 1052 O O . LYS A 1 132 ? 19.532 -21.525 22.503 1.00 62.53 132 LYS A O 1
#